Protein AF-A0AA37PE53-F1 (afdb_monomer_lite)

pLDDT: mean 76.7, std 22.76, range [30.36, 95.12]

Radius of gyrat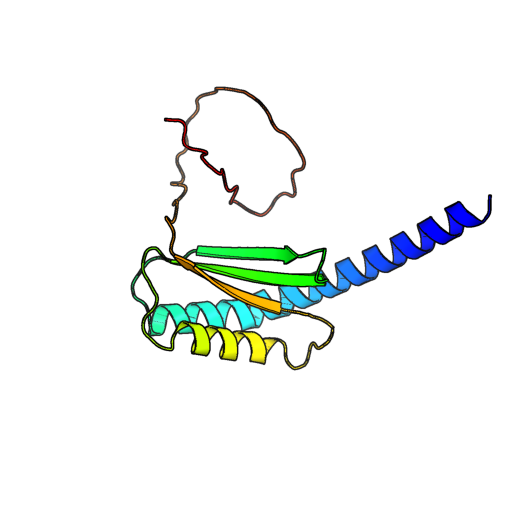ion: 19.13 Å; chains: 1; bounding box: 54×42×45 Å

Secondary structure (DSSP, 8-state):
-HHHHHHHHHHHHHHHHHHHHHHHHHHHIIIIIHHHHHHHHHHH--S--EEEEEEETTTTEEEEEEEESSPPPTTHHHHHHHHHHHTTTT-TT--EEEEEEE------------------------SS------------

Organism: NCBI:txid700344

Foldseek 3Di:
DVVVVVVVVVVVVVVVVVVVLVVVCVVLCVPFLVVQLVVLCVVFPDFDKDWDWDQDPVVRAIEIEIETQDDGDPCSQVSSQVRNVVSCPVPVVHHYGYHYYHDDDDDPDPDDDDDDDDDDDDDDDDPDDPDDDDDDDDDD

Sequence (140 aa):
MAKHASDLEQLRERLKERAATSKKFNELWESEGLPHLRKTLNDNYNGDYSITIQFNYTASKRIVEVMTPDVLPSGVDQKVKHNVMLCFENAQQLSVEVQFRVGTIKHTAATTDSNQEEDNWVYPKNPSSKYAVTLLESKE

Structure (mmCIF, N/CA/C/O backbone):
data_AF-A0AA37PE53-F1
#
_entry.id   AF-A0AA37PE53-F1
#
loop_
_atom_site.group_PDB
_atom_site.id
_atom_site.type_symbol
_atom_site.label_atom_id
_atom_site.label_alt_id
_atom_site.label_comp_id
_atom_site.label_asym_id
_atom_site.label_entity_id
_atom_site.label_seq_id
_atom_site.pdbx_PDB_ins_code
_atom_site.Cartn_x
_atom_site.Cartn_y
_atom_site.Cartn_z
_atom_site.occupancy
_atom_site.B_iso_or_equiv
_atom_site.auth_seq_id
_atom_site.auth_comp_id
_atom_site.auth_asym_id
_atom_site.auth_atom_id
_atom_site.pdbx_PDB_model_num
ATOM 1 N N . MET A 1 1 ? -26.630 25.823 26.377 1.00 52.81 1 MET A N 1
ATOM 2 C CA . MET A 1 1 ? -25.361 25.150 26.748 1.00 52.81 1 MET A CA 1
ATOM 3 C C . MET A 1 1 ? -25.291 23.667 26.347 1.00 52.81 1 MET A C 1
ATOM 5 O O . MET A 1 1 ? -24.191 23.145 26.289 1.00 52.81 1 MET A O 1
ATOM 9 N N . ALA A 1 2 ? -26.396 22.995 25.984 1.00 59.75 2 ALA A N 1
ATOM 10 C CA . ALA A 1 2 ? -26.386 21.570 25.606 1.00 59.75 2 ALA A CA 1
ATOM 11 C C . ALA A 1 2 ? -25.711 21.238 24.252 1.00 59.75 2 ALA A C 1
ATOM 13 O O . ALA A 1 2 ? -25.195 20.140 24.077 1.00 59.75 2 ALA A O 1
ATOM 14 N N . LYS A 1 3 ? -25.672 22.188 23.305 1.00 64.06 3 LYS A N 1
ATOM 15 C CA . LYS A 1 3 ? -25.144 21.962 21.946 1.00 64.06 3 LYS A CA 1
ATOM 16 C C . LYS A 1 3 ? -23.636 21.655 21.936 1.00 64.06 3 LYS A C 1
ATOM 18 O O . LYS A 1 3 ? -23.224 20.653 21.376 1.00 64.06 3 LYS A O 1
ATOM 23 N N . HIS A 1 4 ? -22.846 22.424 22.691 1.00 65.25 4 HIS A N 1
ATOM 24 C CA . HIS A 1 4 ? -21.397 22.215 22.814 1.00 65.25 4 HIS A CA 1
ATOM 25 C C . HIS A 1 4 ? -21.004 20.874 23.452 1.00 65.25 4 HIS A C 1
ATOM 27 O O . HIS A 1 4 ? -19.971 20.313 23.098 1.00 65.25 4 HIS A O 1
ATOM 33 N N . ALA A 1 5 ? -21.802 20.360 24.393 1.00 69.00 5 ALA A N 1
ATOM 34 C CA . ALA A 1 5 ? -21.538 19.065 25.019 1.00 69.00 5 ALA A CA 1
ATOM 35 C C . ALA A 1 5 ? -21.790 17.907 24.036 1.00 69.00 5 ALA A C 1
ATOM 37 O O . ALA A 1 5 ? -20.959 17.009 23.930 1.00 69.00 5 ALA A O 1
ATOM 38 N N . SER A 1 6 ? -22.878 17.983 23.259 1.00 75.62 6 SER A N 1
ATOM 39 C CA . SER A 1 6 ? -23.200 17.000 22.215 1.00 75.62 6 SER A CA 1
ATOM 40 C C . SER A 1 6 ? -22.170 17.002 21.076 1.00 75.62 6 SER A C 1
ATOM 42 O O . SER A 1 6 ? -21.739 15.938 20.634 1.00 75.62 6 SER A O 1
ATOM 44 N N . ASP A 1 7 ? -21.691 18.182 20.670 1.00 82.94 7 ASP A N 1
ATOM 45 C CA . ASP A 1 7 ? -20.651 18.313 19.639 1.00 82.94 7 ASP A CA 1
ATOM 46 C C . ASP A 1 7 ? -19.310 17.690 20.087 1.00 82.94 7 ASP A C 1
ATOM 48 O O . ASP A 1 7 ? -18.602 17.064 19.293 1.00 82.94 7 ASP A O 1
ATOM 52 N N . LEU A 1 8 ? -18.964 17.810 21.376 1.00 85.44 8 LEU A N 1
ATOM 53 C CA . LEU A 1 8 ? -17.759 17.202 21.953 1.00 85.44 8 LEU A CA 1
ATOM 54 C C . LEU A 1 8 ? -17.841 15.674 22.031 1.00 85.44 8 LEU A C 1
ATOM 56 O O . LEU A 1 8 ? -16.837 14.995 21.804 1.00 85.44 8 LEU A O 1
ATOM 60 N N . GLU A 1 9 ? -19.007 15.120 22.359 1.00 87.00 9 GLU A N 1
ATOM 61 C CA . GLU A 1 9 ? -19.211 13.669 22.388 1.00 87.00 9 GLU A CA 1
ATOM 62 C C . GLU A 1 9 ? -19.112 13.062 20.988 1.00 87.00 9 GLU A C 1
ATOM 64 O O . GLU A 1 9 ? -18.341 12.121 20.790 1.00 87.00 9 GLU A O 1
ATOM 69 N N . GLN A 1 10 ? -19.764 13.673 19.996 1.00 85.50 10 GLN A N 1
ATOM 70 C CA . GLN A 1 10 ? -19.655 13.243 18.599 1.00 85.50 10 GLN A CA 1
ATOM 71 C C . GLN A 1 10 ? -18.214 13.320 18.081 1.00 85.50 10 GLN A C 1
ATOM 73 O O . GLN A 1 10 ? -17.749 12.424 17.371 1.00 85.50 10 GLN A O 1
ATOM 78 N N . LEU A 1 11 ? -17.471 14.368 18.450 1.00 85.25 11 LEU A N 1
ATOM 79 C CA . LEU A 1 11 ? -16.058 14.478 18.096 1.00 85.25 11 LEU A CA 1
ATOM 80 C C . LEU A 1 11 ? -15.232 13.341 18.715 1.00 85.25 11 LEU A C 1
ATOM 82 O O . LEU A 1 11 ? -14.398 12.745 18.032 1.00 85.25 11 LEU A O 1
ATOM 86 N N . ARG A 1 12 ? -15.466 13.010 19.990 1.00 88.31 12 ARG A N 1
ATOM 87 C CA . ARG A 1 12 ? -14.762 11.912 20.674 1.00 88.31 12 ARG A CA 1
ATOM 88 C C . ARG A 1 12 ? -15.034 10.562 20.022 1.00 88.31 12 ARG A C 1
ATOM 90 O O . ARG A 1 12 ? -14.095 9.783 19.862 1.00 88.31 12 ARG A O 1
ATOM 97 N N . GLU A 1 13 ? -16.277 10.282 19.647 1.00 88.06 13 GLU A N 1
ATOM 98 C CA . GLU A 1 13 ? -16.629 9.035 18.959 1.00 88.06 13 GLU A CA 1
ATOM 99 C C . GLU A 1 13 ? -15.932 8.922 17.602 1.00 88.06 13 GLU A C 1
ATOM 101 O O . GLU A 1 13 ? -15.253 7.924 17.352 1.00 88.06 13 GLU A O 1
ATOM 106 N N . ARG A 1 14 ? -15.965 9.986 16.789 1.00 83.38 14 ARG A N 1
ATOM 107 C CA . ARG A 1 14 ? -15.250 10.030 15.500 1.00 83.38 14 ARG A CA 1
ATOM 108 C C . ARG A 1 14 ? -13.746 9.808 15.660 1.00 83.38 14 ARG A C 1
ATOM 110 O O . ARG A 1 14 ? -13.128 9.118 14.852 1.00 83.38 14 ARG A O 1
ATOM 117 N N . LEU A 1 15 ? -13.136 10.369 16.707 1.00 85.50 15 LEU A N 1
ATOM 118 C CA . LEU A 1 15 ? -11.713 10.161 16.991 1.00 85.50 15 LEU A CA 1
ATOM 119 C C . LEU A 1 15 ? -11.405 8.711 17.391 1.00 85.50 15 LEU A C 1
ATOM 121 O O . LEU A 1 15 ? -10.386 8.171 16.955 1.00 85.50 15 LEU A O 1
ATOM 125 N N . LYS A 1 16 ? -12.277 8.063 18.174 1.00 86.69 16 LYS A N 1
ATOM 126 C CA . LYS A 1 16 ? -12.127 6.644 18.543 1.00 86.69 16 LYS A CA 1
ATOM 127 C C . LYS A 1 16 ? -12.238 5.730 17.327 1.00 86.69 16 LYS A C 1
ATOM 129 O O . LYS A 1 16 ? -11.371 4.881 17.125 1.00 86.69 16 LYS A O 1
ATOM 134 N N . GLU A 1 17 ? -13.259 5.932 16.500 1.00 84.06 17 GLU A N 1
ATOM 135 C CA . GLU A 1 17 ? -13.457 5.171 15.263 1.00 84.06 17 GLU A CA 1
ATOM 136 C C . GLU A 1 17 ? -12.259 5.333 14.317 1.00 84.06 17 GLU A C 1
ATOM 138 O O . GLU A 1 17 ? -11.730 4.361 13.767 1.00 84.06 17 GLU A O 1
ATOM 143 N N . ARG A 1 18 ? -11.737 6.556 14.204 1.00 81.56 18 ARG A N 1
ATOM 144 C CA . ARG A 1 18 ? -10.543 6.846 13.410 1.00 81.56 18 ARG A CA 1
ATOM 145 C C . ARG A 1 18 ? -9.282 6.156 13.936 1.00 81.56 18 ARG A C 1
ATOM 147 O O . ARG A 1 18 ? -8.457 5.688 13.145 1.00 81.56 18 ARG A O 1
ATOM 154 N N . ALA A 1 19 ? -9.100 6.107 15.252 1.00 84.56 19 ALA A N 1
ATOM 155 C CA . ALA A 1 19 ? -7.977 5.398 15.857 1.00 84.56 19 ALA A CA 1
ATOM 156 C C . ALA A 1 19 ? -8.075 3.887 15.592 1.00 84.56 19 ALA A C 1
ATOM 158 O O . ALA A 1 19 ? -7.084 3.268 15.203 1.00 84.56 19 ALA A O 1
ATOM 159 N N . ALA A 1 20 ? -9.275 3.311 15.719 1.00 85.50 20 ALA A N 1
ATOM 160 C CA . ALA A 1 20 ? -9.523 1.896 15.453 1.00 85.50 20 ALA A CA 1
AT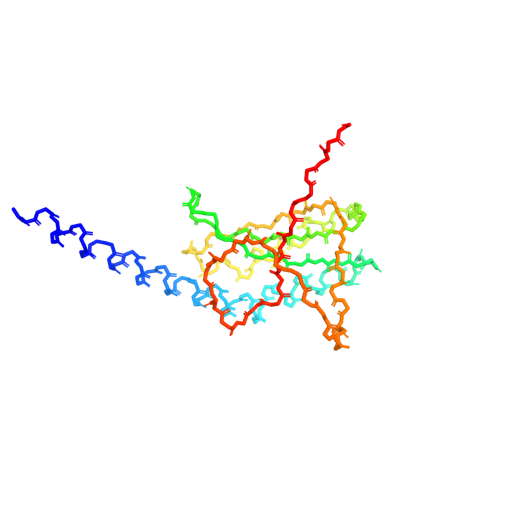OM 161 C C . ALA A 1 20 ? -9.274 1.527 13.979 1.00 85.50 20 ALA A C 1
ATOM 163 O O . ALA A 1 20 ? -8.556 0.567 13.695 1.00 85.50 20 ALA A O 1
ATOM 164 N N . THR A 1 21 ? -9.793 2.320 13.038 1.00 87.94 21 THR A N 1
ATOM 165 C CA . THR A 1 21 ? -9.567 2.113 11.596 1.00 87.94 21 THR A CA 1
ATOM 166 C C . THR A 1 21 ? -8.101 2.301 11.212 1.00 87.94 21 THR A C 1
ATOM 168 O O . THR A 1 21 ? -7.570 1.517 10.431 1.00 87.94 21 THR A O 1
ATOM 171 N N . SER A 1 22 ? -7.401 3.269 11.811 1.00 88.44 22 SER A N 1
ATOM 172 C CA . SER A 1 22 ? -5.960 3.457 11.584 1.00 88.44 22 SER A CA 1
ATOM 173 C C . SER A 1 22 ? -5.131 2.282 12.099 1.00 88.44 22 SER A C 1
ATOM 175 O O . SER A 1 22 ? -4.193 1.867 11.424 1.00 88.44 22 SER A O 1
ATOM 177 N N . LYS A 1 23 ? -5.487 1.723 13.261 1.00 90.56 23 LYS A N 1
ATOM 178 C CA . LYS A 1 23 ? -4.832 0.528 13.803 1.00 90.56 23 LYS A CA 1
ATOM 179 C C . LYS A 1 23 ? -5.031 -0.673 12.876 1.00 90.56 23 LYS A C 1
ATOM 181 O O . LYS A 1 23 ? -4.047 -1.272 12.458 1.00 90.56 23 LYS A O 1
ATOM 186 N N . LYS A 1 24 ? -6.280 -0.957 12.490 1.00 91.50 24 LYS A N 1
ATOM 187 C CA . LYS A 1 24 ? -6.609 -2.073 11.590 1.00 91.50 24 LYS A CA 1
ATOM 188 C C . LYS A 1 24 ? -5.952 -1.923 10.215 1.00 91.50 24 LYS A C 1
ATOM 190 O O . LYS A 1 24 ? -5.481 -2.904 9.653 1.00 91.50 24 LYS A O 1
ATOM 195 N N . PHE A 1 25 ? -5.891 -0.697 9.686 1.00 93.19 25 PHE A N 1
ATOM 196 C CA . PHE A 1 25 ? -5.153 -0.411 8.457 1.00 93.19 25 PHE A CA 1
ATOM 197 C C . PHE A 1 25 ? -3.671 -0.750 8.606 1.00 93.19 25 PHE A C 1
ATOM 199 O O . PHE A 1 25 ? -3.151 -1.475 7.771 1.00 93.19 25 PHE A O 1
ATOM 206 N N . ASN A 1 26 ? -3.005 -0.260 9.657 1.00 93.31 26 ASN A N 1
ATOM 207 C CA . ASN A 1 26 ? -1.580 -0.520 9.858 1.00 93.31 26 ASN A CA 1
ATOM 208 C C . ASN A 1 26 ? -1.295 -2.021 10.017 1.00 93.31 26 ASN A C 1
ATOM 210 O O . ASN A 1 26 ? -0.320 -2.507 9.463 1.00 93.31 26 ASN A O 1
ATOM 214 N N . GLU A 1 27 ? -2.149 -2.761 10.728 1.00 93.56 27 GLU A N 1
ATOM 215 C CA . GLU A 1 27 ? -2.001 -4.214 10.889 1.00 93.56 27 GLU A CA 1
ATOM 216 C C . GLU A 1 27 ? -2.033 -4.943 9.538 1.00 93.56 27 GLU A C 1
ATOM 218 O O . GLU A 1 27 ? -1.094 -5.674 9.227 1.00 93.56 27 GLU A O 1
ATOM 223 N N . LEU A 1 28 ? -3.055 -4.703 8.708 1.00 93.75 28 LEU A N 1
ATOM 224 C CA . LEU A 1 28 ? -3.166 -5.308 7.370 1.00 93.75 28 LEU A CA 1
ATOM 225 C C . LEU A 1 28 ? -2.072 -4.816 6.416 1.00 93.75 28 LEU A C 1
ATOM 227 O O . LEU A 1 28 ? -1.531 -5.577 5.617 1.00 93.75 28 LEU A O 1
ATOM 231 N N . TRP A 1 29 ? -1.731 -3.532 6.499 1.00 95.06 29 TRP A N 1
ATOM 232 C CA . TRP A 1 29 ? -0.708 -2.933 5.658 1.00 95.06 29 TRP A CA 1
ATOM 233 C C . TRP A 1 29 ? 0.672 -3.531 5.932 1.00 95.06 29 TRP A C 1
ATOM 235 O O . TRP A 1 29 ? 1.343 -3.944 4.994 1.00 95.06 29 TRP A O 1
ATOM 245 N N . GLU A 1 30 ? 1.096 -3.610 7.191 1.00 94.75 30 GLU A N 1
ATOM 246 C CA . GLU A 1 30 ? 2.423 -4.131 7.537 1.00 94.75 30 GLU A CA 1
ATOM 247 C C . GLU A 1 30 ? 2.527 -5.647 7.316 1.00 94.75 30 GLU A C 1
ATOM 249 O O . GLU A 1 30 ? 3.581 -6.136 6.909 1.00 94.75 30 GLU A O 1
ATOM 254 N N . SER A 1 31 ? 1.445 -6.394 7.561 1.00 93.81 31 SER A N 1
ATOM 255 C CA . SER A 1 31 ? 1.451 -7.860 7.443 1.00 93.81 31 SER A CA 1
ATOM 256 C C . SER A 1 31 ? 1.276 -8.371 6.012 1.00 93.81 31 SER A C 1
ATOM 258 O O . SER A 1 31 ? 1.911 -9.361 5.649 1.00 93.81 31 SER A O 1
ATOM 260 N N . GLU A 1 32 ? 0.461 -7.706 5.191 1.00 93.69 32 GLU A N 1
ATOM 261 C CA . GLU A 1 32 ? 0.076 -8.200 3.863 1.00 93.69 32 GLU A CA 1
ATOM 262 C C . GLU A 1 32 ? 0.335 -7.155 2.770 1.00 93.69 32 GLU A C 1
ATOM 264 O O . GLU A 1 32 ? 1.097 -7.407 1.830 1.00 93.69 32 GLU A O 1
ATOM 269 N N . GLY A 1 33 ? -0.236 -5.954 2.909 1.00 93.19 33 GLY A N 1
ATOM 270 C CA . GLY A 1 33 ? -0.248 -4.940 1.847 1.00 93.19 33 GLY A CA 1
ATOM 271 C C . GLY A 1 33 ? 1.145 -4.495 1.384 1.00 93.19 33 GLY A C 1
ATOM 272 O O . GLY A 1 33 ? 1.449 -4.525 0.188 1.00 93.19 33 GLY A O 1
ATOM 273 N N . LEU A 1 34 ? 2.013 -4.115 2.322 1.00 94.75 34 LEU A N 1
ATOM 274 C CA . LEU A 1 34 ? 3.379 -3.667 2.056 1.00 94.75 34 LEU A CA 1
ATOM 275 C C . LEU A 1 34 ? 4.257 -4.799 1.498 1.00 94.75 34 LEU A C 1
ATOM 277 O O . LEU A 1 34 ? 4.926 -4.558 0.488 1.00 94.75 34 LEU A O 1
ATOM 281 N N . PRO A 1 35 ? 4.266 -6.020 2.074 1.00 95.00 35 PRO A N 1
ATOM 282 C CA . PRO A 1 35 ? 4.948 -7.162 1.470 1.00 95.00 35 PRO A CA 1
ATOM 283 C C . PRO A 1 35 ? 4.507 -7.453 0.032 1.00 95.00 35 PRO A C 1
ATOM 285 O O . PRO A 1 35 ? 5.363 -7.595 -0.846 1.00 95.00 35 PRO A O 1
ATOM 288 N N . HIS A 1 36 ? 3.199 -7.494 -0.242 1.00 93.25 36 HIS A N 1
ATOM 289 C CA . HIS A 1 36 ? 2.681 -7.755 -1.588 1.00 93.25 36 HIS A CA 1
ATOM 290 C C . HIS A 1 36 ? 3.060 -6.656 -2.582 1.00 93.25 36 HIS A C 1
ATOM 292 O O . HIS A 1 36 ? 3.462 -6.960 -3.712 1.00 93.25 36 HIS A O 1
ATOM 298 N N . LEU A 1 37 ? 2.984 -5.391 -2.162 1.00 94.50 37 LEU A N 1
ATOM 299 C CA . LEU A 1 37 ? 3.404 -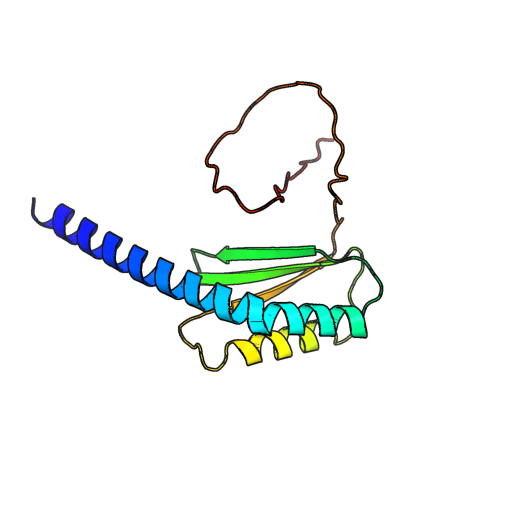4.255 -2.976 1.00 94.50 37 LEU A CA 1
ATOM 300 C C . LEU A 1 37 ? 4.898 -4.340 -3.301 1.00 94.50 37 LEU A C 1
ATOM 302 O O . LEU A 1 37 ? 5.260 -4.312 -4.477 1.00 94.50 37 LEU A O 1
ATOM 306 N N . ARG A 1 38 ? 5.758 -4.488 -2.284 1.00 94.88 38 ARG A N 1
ATOM 307 C CA . ARG A 1 38 ? 7.218 -4.558 -2.465 1.00 94.88 38 ARG A CA 1
ATOM 308 C C . ARG A 1 38 ? 7.620 -5.728 -3.343 1.00 94.88 38 ARG A C 1
ATOM 310 O O . ARG A 1 38 ? 8.430 -5.550 -4.241 1.00 94.88 38 ARG A O 1
ATOM 317 N N . LYS A 1 39 ? 7.026 -6.903 -3.122 1.00 94.06 39 LYS A N 1
ATOM 318 C CA . LYS A 1 39 ? 7.270 -8.078 -3.961 1.00 94.06 39 LYS A CA 1
ATOM 319 C C . LYS A 1 39 ? 6.897 -7.797 -5.415 1.00 94.06 39 LYS A C 1
ATOM 321 O O . LYS A 1 39 ? 7.704 -8.016 -6.305 1.00 94.06 39 LYS A O 1
ATOM 326 N N . THR A 1 40 ? 5.704 -7.252 -5.654 1.00 93.56 40 THR A N 1
ATOM 327 C CA . THR A 1 40 ? 5.244 -6.961 -7.018 1.00 93.56 40 THR A CA 1
ATOM 328 C C . THR A 1 40 ? 6.141 -5.933 -7.711 1.00 93.56 40 THR A C 1
ATOM 330 O O . THR A 1 40 ? 6.450 -6.111 -8.886 1.00 93.56 40 THR A O 1
ATOM 333 N N . LEU A 1 41 ? 6.589 -4.888 -7.008 1.00 93.31 41 LEU A N 1
ATOM 334 C CA . LEU A 1 41 ? 7.538 -3.926 -7.570 1.00 93.31 41 LEU A CA 1
ATOM 335 C C . LEU A 1 41 ? 8.894 -4.578 -7.845 1.00 93.31 41 LEU A C 1
ATOM 337 O O . LEU A 1 41 ? 9.341 -4.540 -8.980 1.00 93.31 41 LEU A O 1
ATOM 341 N N . ASN A 1 42 ? 9.496 -5.250 -6.865 1.00 93.56 42 ASN A N 1
ATOM 342 C CA . ASN A 1 42 ? 10.819 -5.862 -7.017 1.00 93.56 42 ASN A CA 1
ATOM 343 C C . ASN A 1 42 ? 10.857 -6.950 -8.107 1.00 93.56 42 ASN A C 1
ATOM 345 O O . ASN A 1 42 ? 11.873 -7.111 -8.771 1.00 93.56 42 ASN A O 1
ATOM 349 N N . ASP A 1 43 ? 9.757 -7.682 -8.316 1.00 94.62 43 ASP A N 1
ATOM 350 C CA . ASP A 1 43 ? 9.663 -8.722 -9.349 1.00 94.62 43 ASP A CA 1
ATOM 351 C C . ASP A 1 43 ? 9.515 -8.139 -10.771 1.00 94.62 43 ASP A C 1
ATOM 353 O O . ASP A 1 43 ? 9.691 -8.864 -11.749 1.00 94.62 43 ASP A O 1
ATOM 357 N N . ASN A 1 44 ? 9.101 -6.872 -10.915 1.00 92.00 44 ASN A N 1
ATOM 358 C CA . ASN A 1 44 ? 8.709 -6.294 -12.211 1.00 92.00 44 ASN A CA 1
ATOM 359 C C . ASN A 1 44 ? 9.377 -4.939 -12.521 1.00 92.00 44 ASN A C 1
ATOM 361 O O . ASN A 1 44 ? 9.167 -4.393 -13.603 1.00 92.00 44 ASN A O 1
ATOM 365 N N . TYR A 1 45 ? 10.156 -4.382 -11.597 1.00 91.31 45 TYR A N 1
ATOM 366 C CA . TYR A 1 45 ? 10.801 -3.081 -11.714 1.00 91.31 45 TYR A CA 1
ATOM 367 C C . TYR A 1 45 ? 12.130 -3.076 -10.947 1.00 91.31 45 TYR A C 1
ATOM 369 O O . TYR A 1 45 ? 12.174 -3.362 -9.754 1.00 91.31 45 TYR A O 1
ATOM 377 N N . ASN A 1 46 ? 13.212 -2.724 -11.647 1.00 88.19 46 ASN A N 1
ATOM 378 C CA . ASN A 1 46 ? 14.585 -2.774 -11.126 1.00 88.19 46 ASN A CA 1
ATOM 379 C C . ASN A 1 46 ? 15.108 -1.417 -10.626 1.00 88.19 46 ASN A C 1
ATOM 381 O O . ASN A 1 46 ? 16.290 -1.306 -10.312 1.00 88.19 46 ASN A O 1
ATOM 385 N N . GLY A 1 47 ? 14.271 -0.378 -10.616 1.00 87.62 47 GLY A N 1
ATOM 386 C CA . GLY A 1 47 ? 14.665 0.952 -10.157 1.00 87.62 47 GLY A CA 1
ATOM 387 C C . GLY A 1 47 ? 14.284 1.214 -8.702 1.00 87.62 47 GLY A C 1
ATOM 388 O O . GLY A 1 47 ? 13.534 0.461 -8.077 1.00 87.62 47 GLY A O 1
ATOM 389 N N . ASP A 1 48 ? 14.761 2.340 -8.183 1.00 91.31 48 ASP A N 1
ATOM 390 C CA . ASP A 1 48 ? 14.380 2.805 -6.854 1.00 91.31 48 ASP A CA 1
ATOM 391 C C . ASP A 1 48 ? 12.909 3.230 -6.815 1.00 91.31 48 ASP A C 1
ATOM 393 O O . ASP A 1 48 ? 12.343 3.720 -7.797 1.00 91.31 48 ASP A O 1
ATOM 397 N N . TYR A 1 49 ? 12.283 3.064 -5.653 1.00 92.94 49 TYR A N 1
ATOM 398 C CA . TYR A 1 49 ? 10.946 3.574 -5.376 1.00 92.94 49 TYR A CA 1
ATOM 399 C C . TYR A 1 49 ? 10.832 4.046 -3.929 1.00 92.94 49 TYR A C 1
ATOM 401 O O . TYR A 1 49 ? 11.521 3.559 -3.031 1.00 92.94 49 TYR A O 1
ATOM 409 N N . SER A 1 50 ? 9.919 4.982 -3.688 1.00 93.56 50 SER A N 1
ATOM 410 C CA . SER A 1 50 ? 9.501 5.361 -2.339 1.00 93.56 50 SER A CA 1
ATOM 411 C C . SER A 1 50 ? 8.005 5.136 -2.168 1.00 93.56 50 SER A C 1
ATOM 413 O O . SER A 1 50 ? 7.241 5.189 -3.131 1.00 93.56 50 SER A O 1
ATOM 415 N N . ILE A 1 51 ? 7.596 4.837 -0.938 1.00 93.69 51 ILE A N 1
ATOM 416 C CA . ILE A 1 51 ? 6.198 4.608 -0.584 1.00 93.69 51 ILE A CA 1
ATOM 417 C C . ILE A 1 51 ? 5.856 5.582 0.530 1.00 93.69 51 ILE A C 1
ATOM 419 O O . ILE A 1 51 ? 6.508 5.581 1.576 1.00 93.69 51 ILE A O 1
ATOM 423 N N . THR A 1 52 ? 4.821 6.386 0.326 1.00 92.94 52 THR A N 1
ATOM 424 C CA . THR A 1 52 ? 4.261 7.239 1.372 1.00 92.94 52 THR A CA 1
ATOM 425 C C . THR A 1 52 ? 2.789 6.922 1.565 1.00 92.94 52 THR A C 1
ATOM 427 O O . THR A 1 52 ? 2.098 6.488 0.647 1.00 92.94 52 THR A O 1
ATOM 430 N N . ILE A 1 53 ? 2.304 7.089 2.793 1.00 93.06 53 ILE A N 1
ATOM 431 C CA . ILE A 1 53 ? 0.912 6.808 3.135 1.00 93.06 53 ILE A CA 1
ATOM 432 C C . ILE A 1 53 ? 0.336 8.044 3.782 1.00 93.06 53 ILE A C 1
ATOM 434 O O . ILE A 1 53 ? 0.843 8.530 4.794 1.00 93.06 53 ILE A O 1
ATOM 438 N N . GLN A 1 54 ? -0.753 8.531 3.209 1.00 91.12 54 GLN A N 1
ATOM 439 C CA . GLN A 1 54 ? -1.434 9.726 3.671 1.00 91.12 54 GLN A CA 1
ATOM 440 C C . GLN A 1 54 ? -2.910 9.422 3.887 1.00 91.12 54 GLN A C 1
ATOM 442 O O . GLN A 1 54 ? -3.489 8.547 3.245 1.00 91.12 54 GLN A O 1
ATOM 447 N N . PHE A 1 55 ? -3.538 10.139 4.812 1.00 88.19 55 PHE A N 1
ATOM 448 C CA . PHE A 1 55 ? -4.986 10.090 4.966 1.00 88.19 55 PHE A CA 1
ATOM 449 C C . PHE A 1 55 ? -5.596 11.311 4.285 1.00 88.19 55 PHE A C 1
ATOM 451 O O . PHE A 1 55 ? -5.343 12.443 4.695 1.00 88.19 55 PHE A O 1
ATOM 458 N N . ASN A 1 56 ? -6.405 11.082 3.257 1.00 88.19 56 ASN A N 1
ATOM 459 C CA . ASN A 1 56 ? -7.214 12.115 2.637 1.00 88.19 56 ASN A CA 1
ATOM 460 C C . ASN A 1 56 ? -8.481 12.308 3.475 1.00 88.19 56 ASN A C 1
ATOM 462 O O . ASN A 1 56 ? -9.385 11.473 3.463 1.00 88.19 56 ASN A O 1
ATOM 466 N N . TYR A 1 57 ? -8.524 13.423 4.201 1.00 81.88 57 TYR A N 1
ATOM 467 C CA . TYR A 1 57 ? -9.618 13.773 5.106 1.00 81.88 57 TYR A CA 1
ATOM 468 C C . TYR A 1 57 ? -10.914 14.133 4.384 1.00 81.88 57 TYR A C 1
ATOM 470 O O . TYR A 1 57 ? -11.988 13.907 4.928 1.00 81.88 57 TYR A O 1
ATOM 478 N N . THR A 1 58 ? -10.824 14.672 3.169 1.00 85.81 58 THR A N 1
ATOM 479 C CA . THR A 1 58 ? -11.995 15.064 2.377 1.00 85.81 58 THR A CA 1
ATOM 480 C C . THR A 1 58 ? -12.733 13.841 1.844 1.00 85.81 58 THR A C 1
ATOM 482 O O . THR A 1 58 ? -13.958 13.814 1.835 1.00 85.81 58 THR A O 1
ATOM 485 N N . ALA A 1 59 ? -11.989 12.819 1.419 1.00 84.69 59 ALA A N 1
ATOM 486 C CA . ALA A 1 59 ? -12.539 11.588 0.856 1.00 84.69 59 ALA A CA 1
ATOM 487 C C . ALA A 1 59 ? -12.568 10.413 1.854 1.00 84.69 59 ALA A C 1
ATOM 489 O O . ALA A 1 59 ? -12.896 9.299 1.457 1.00 84.69 59 ALA A O 1
ATOM 490 N N . SER A 1 60 ? -12.189 10.638 3.119 1.00 85.12 60 SER A N 1
ATOM 491 C CA . SER A 1 60 ? -12.055 9.612 4.167 1.00 85.12 60 SER A CA 1
ATOM 492 C C . SER A 1 60 ? -11.364 8.327 3.687 1.00 85.12 60 SER A C 1
ATOM 494 O O . SER A 1 60 ? -11.825 7.218 3.951 1.00 85.12 60 SER A O 1
ATOM 496 N N . LYS A 1 61 ? -10.244 8.474 2.969 1.00 90.06 61 LYS A N 1
ATOM 497 C CA . LYS A 1 61 ? -9.492 7.353 2.382 1.00 90.06 61 LYS A CA 1
ATOM 498 C C . LYS A 1 61 ? -7.999 7.457 2.653 1.00 90.06 61 LYS A C 1
ATOM 500 O O . LYS A 1 61 ? -7.449 8.554 2.759 1.00 90.06 61 LYS A O 1
ATOM 505 N N . ARG A 1 62 ? -7.321 6.317 2.736 1.00 92.38 62 ARG A N 1
ATOM 506 C CA . ARG A 1 62 ? -5.859 6.230 2.750 1.00 92.38 62 ARG A CA 1
ATOM 507 C C . ARG A 1 62 ? -5.346 6.224 1.317 1.00 92.38 62 ARG A C 1
ATOM 509 O O . ARG A 1 62 ? -5.797 5.424 0.509 1.00 92.38 62 ARG A O 1
ATOM 516 N N . ILE A 1 63 ? -4.404 7.106 1.022 1.00 93.62 63 ILE A N 1
ATOM 517 C CA . ILE A 1 63 ? -3.686 7.137 -0.247 1.00 93.62 63 ILE A CA 1
ATOM 518 C C . ILE A 1 63 ? -2.298 6.568 0.017 1.00 93.62 63 ILE A C 1
ATOM 520 O O . ILE A 1 63 ? -1.540 7.125 0.813 1.00 93.62 63 ILE A O 1
ATOM 524 N N . VAL A 1 64 ? -2.001 5.445 -0.622 1.00 95.12 64 VAL A N 1
ATOM 525 C CA . VAL A 1 64 ? -0.666 4.867 -0.722 1.00 95.12 64 VAL A CA 1
ATOM 526 C C . VAL A 1 64 ? -0.063 5.402 -2.009 1.00 95.12 64 VAL A C 1
ATOM 528 O O . VAL A 1 64 ? -0.483 5.035 -3.103 1.00 95.12 64 VAL A O 1
ATOM 531 N N . GLU A 1 65 ? 0.899 6.296 -1.888 1.00 95.00 65 GLU A N 1
ATOM 532 C CA . GLU A 1 65 ? 1.599 6.860 -3.029 1.00 95.00 65 GLU A CA 1
ATOM 533 C C . GLU A 1 65 ? 2.924 6.131 -3.228 1.00 95.00 65 GLU A C 1
ATOM 535 O O . GLU A 1 65 ? 3.761 6.086 -2.325 1.00 95.00 65 GLU A O 1
ATOM 540 N N . VAL A 1 66 ? 3.100 5.566 -4.418 1.00 94.25 66 VAL A N 1
ATOM 541 C CA . VAL A 1 66 ? 4.349 4.973 -4.884 1.00 94.25 66 VAL A CA 1
ATOM 542 C C . VAL A 1 66 ? 4.988 5.947 -5.861 1.00 94.25 66 VAL A C 1
ATOM 544 O O . VAL A 1 66 ? 4.395 6.285 -6.888 1.00 94.25 66 VAL A O 1
ATOM 547 N N . MET A 1 67 ? 6.198 6.393 -5.548 1.00 94.38 67 MET A N 1
ATOM 548 C CA . MET A 1 67 ? 6.963 7.284 -6.411 1.00 94.38 67 MET A CA 1
ATOM 549 C C . MET A 1 67 ? 8.172 6.557 -6.987 1.00 94.38 67 MET A C 1
ATOM 551 O O . MET A 1 67 ? 8.941 5.960 -6.232 1.00 94.38 67 MET A O 1
ATOM 555 N N . THR A 1 68 ? 8.337 6.641 -8.304 1.00 92.56 68 THR A N 1
ATOM 556 C CA . THR A 1 68 ? 9.459 6.077 -9.068 1.00 92.56 68 THR A CA 1
ATOM 557 C C . THR A 1 68 ? 10.147 7.173 -9.892 1.00 92.56 68 THR A C 1
ATOM 559 O O . THR A 1 68 ? 9.483 8.131 -10.286 1.00 92.56 68 THR A O 1
ATOM 562 N N . PRO A 1 69 ? 11.459 7.075 -10.175 1.00 91.31 69 PRO A N 1
ATOM 563 C CA . PRO A 1 69 ? 12.155 8.005 -11.064 1.00 91.31 69 PRO A CA 1
ATOM 564 C C . PRO A 1 69 ? 11.675 7.892 -12.513 1.00 91.31 69 PRO A C 1
ATOM 566 O O . PRO A 1 69 ? 11.607 8.900 -13.209 1.00 91.31 69 PRO A O 1
ATOM 569 N N . ASP A 1 70 ? 11.286 6.688 -12.932 1.00 91.31 70 ASP A N 1
ATOM 570 C CA . ASP A 1 70 ? 10.842 6.384 -14.287 1.00 91.31 70 ASP A CA 1
ATOM 571 C C . ASP A 1 70 ? 9.399 5.877 -14.303 1.00 91.31 70 ASP A C 1
ATOM 573 O O . ASP A 1 70 ? 8.848 5.430 -13.291 1.00 91.31 70 ASP A O 1
ATOM 577 N N . VAL A 1 71 ? 8.777 5.927 -15.481 1.00 90.50 71 VAL A N 1
ATOM 578 C CA . VAL A 1 71 ? 7.463 5.317 -15.707 1.00 90.50 71 VAL A CA 1
ATOM 579 C C . VAL A 1 71 ? 7.579 3.806 -15.511 1.00 90.50 71 VAL A C 1
ATOM 581 O O . VAL A 1 71 ? 8.461 3.159 -16.076 1.00 90.50 71 VAL A O 1
ATOM 584 N N . LEU A 1 72 ? 6.666 3.236 -14.724 1.00 90.88 72 LEU A N 1
ATOM 585 C CA . LEU A 1 72 ? 6.623 1.794 -14.515 1.00 90.88 72 LEU A CA 1
ATOM 586 C C . LEU A 1 72 ? 6.379 1.039 -15.831 1.00 90.88 72 LEU A C 1
ATOM 588 O O . LEU A 1 72 ? 5.623 1.515 -16.685 1.00 90.88 72 LEU A O 1
ATOM 592 N N . PRO A 1 73 ? 6.938 -0.175 -15.976 1.00 92.25 73 PRO A N 1
ATOM 593 C CA . PRO A 1 73 ? 6.596 -1.048 -17.087 1.00 92.25 73 PRO A CA 1
ATOM 594 C C . PRO A 1 73 ? 5.084 -1.290 -17.173 1.00 92.25 73 PRO A C 1
ATOM 596 O O . PRO A 1 73 ? 4.372 -1.303 -16.164 1.00 92.25 73 PRO A O 1
ATOM 599 N N . SER A 1 74 ? 4.591 -1.484 -18.398 1.00 92.31 74 SER A N 1
ATOM 600 C CA . SER A 1 74 ? 3.158 -1.620 -18.673 1.00 92.31 74 SER A CA 1
ATOM 601 C C . SER A 1 74 ? 2.505 -2.696 -17.795 1.00 92.31 74 SER A C 1
ATOM 603 O O . SER A 1 74 ? 2.995 -3.821 -17.705 1.00 92.31 74 SER A O 1
ATOM 605 N N . GLY A 1 75 ? 1.400 -2.341 -17.132 1.00 91.44 75 GLY A N 1
ATOM 606 C CA . GLY A 1 75 ? 0.596 -3.253 -16.312 1.00 91.44 75 GLY A CA 1
ATOM 607 C C . GLY A 1 75 ? 1.120 -3.505 -14.894 1.00 91.44 75 GLY A C 1
ATOM 608 O O . GLY A 1 75 ? 0.403 -4.099 -14.086 1.00 91.44 75 GLY A O 1
ATOM 609 N N . VAL A 1 76 ? 2.323 -3.036 -14.542 1.00 92.25 76 VAL A N 1
ATOM 610 C CA . VAL A 1 76 ? 2.863 -3.198 -13.179 1.00 92.25 76 VAL A CA 1
ATOM 611 C C . VAL A 1 76 ? 2.034 -2.413 -12.164 1.00 92.25 76 VAL A C 1
ATOM 613 O O . VAL A 1 76 ? 1.699 -2.942 -11.105 1.00 92.25 76 VAL A O 1
ATOM 616 N N . ASP A 1 77 ? 1.632 -1.188 -12.500 1.00 91.69 77 ASP A N 1
ATOM 617 C CA . ASP A 1 77 ? 0.808 -0.341 -11.635 1.00 91.69 77 ASP A CA 1
ATOM 618 C C . ASP A 1 77 ? -0.556 -0.990 -11.332 1.00 91.69 77 ASP A C 1
ATOM 620 O O . ASP A 1 77 ? -1.014 -0.994 -10.187 1.00 91.69 77 ASP A O 1
ATOM 624 N N . GLN A 1 78 ? -1.181 -1.598 -12.344 1.00 94.88 78 GLN A N 1
ATOM 625 C CA . GLN A 1 78 ? -2.448 -2.317 -12.216 1.00 94.88 78 GLN A CA 1
ATOM 626 C C . GLN A 1 78 ? -2.296 -3.572 -11.358 1.00 94.88 78 GLN A C 1
ATOM 628 O O . GLN A 1 78 ? -3.131 -3.823 -10.489 1.00 94.88 78 GLN A O 1
ATOM 633 N N . LYS A 1 79 ? -1.212 -4.330 -11.551 1.00 94.69 79 LYS A N 1
ATOM 634 C CA . LYS A 1 79 ? -0.911 -5.529 -10.761 1.00 94.69 79 LYS A CA 1
ATOM 635 C C . LYS A 1 79 ? -0.698 -5.191 -9.286 1.00 94.69 79 LYS A C 1
ATOM 637 O O . LYS A 1 79 ? -1.245 -5.868 -8.419 1.00 94.69 79 LYS A O 1
ATOM 642 N N . VAL A 1 80 ? 0.040 -4.117 -8.997 1.00 93.81 80 VAL A N 1
ATOM 643 C CA . VAL A 1 80 ? 0.220 -3.624 -7.624 1.00 93.81 80 VAL A CA 1
ATOM 644 C C . VAL A 1 80 ? -1.117 -3.179 -7.032 1.00 93.81 80 VAL A C 1
ATOM 646 O O . VAL A 1 80 ? -1.451 -3.613 -5.932 1.00 93.81 80 VAL A O 1
ATOM 649 N N . LYS A 1 81 ? -1.899 -2.357 -7.750 1.00 94.44 81 LYS A N 1
ATOM 650 C CA . LYS A 1 81 ? -3.235 -1.921 -7.300 1.00 9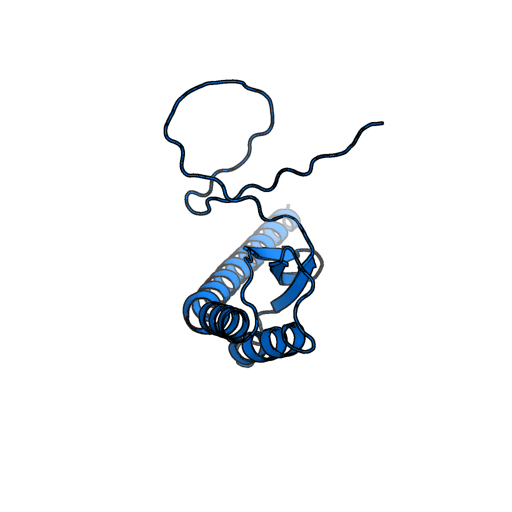4.44 81 LYS A CA 1
ATOM 651 C C . LYS A 1 81 ? -4.106 -3.118 -6.944 1.00 94.44 81 LYS A C 1
ATOM 653 O O . LYS A 1 81 ? -4.652 -3.154 -5.850 1.00 94.44 81 LYS A O 1
ATOM 658 N N . HIS A 1 82 ? -4.199 -4.100 -7.836 1.00 94.06 82 HIS A N 1
ATOM 659 C CA . HIS A 1 82 ? -4.999 -5.298 -7.616 1.00 94.06 82 HIS A CA 1
ATOM 660 C C . HIS A 1 82 ? -4.558 -6.049 -6.355 1.00 94.06 82 HIS A C 1
ATOM 662 O O . HIS A 1 82 ? -5.363 -6.226 -5.447 1.00 94.06 82 HIS A O 1
ATOM 668 N N . ASN A 1 83 ? -3.272 -6.397 -6.248 1.00 92.12 83 ASN A N 1
ATOM 669 C CA . ASN A 1 83 ? -2.749 -7.166 -5.115 1.00 92.12 83 ASN A CA 1
ATOM 670 C C . ASN A 1 83 ? 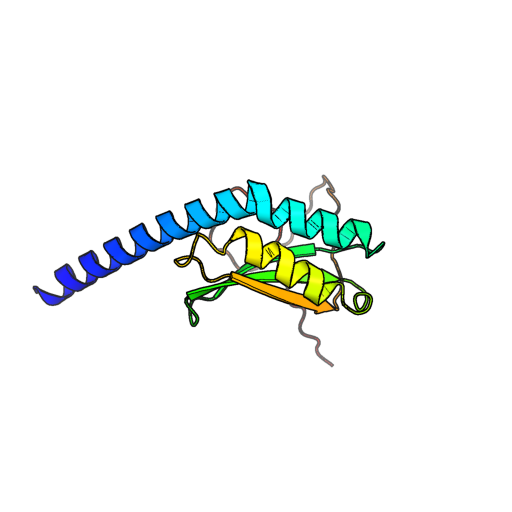-2.938 -6.446 -3.774 1.00 92.12 83 ASN A C 1
ATOM 672 O O . ASN A 1 83 ? -3.290 -7.074 -2.779 1.00 92.12 83 ASN A O 1
ATOM 676 N N . VAL A 1 84 ? -2.729 -5.127 -3.740 1.00 91.69 84 VAL A N 1
ATOM 677 C CA . VAL A 1 84 ? -2.949 -4.337 -2.524 1.00 91.69 84 VAL A CA 1
ATOM 678 C C . VAL A 1 84 ? -4.431 -4.299 -2.169 1.00 91.69 84 VAL A C 1
ATOM 680 O O . VAL A 1 84 ? -4.765 -4.497 -1.007 1.00 91.69 84 VAL A O 1
ATOM 683 N N . MET A 1 85 ? -5.325 -4.088 -3.139 1.00 91.56 85 MET A N 1
ATOM 684 C CA . MET A 1 85 ? -6.768 -4.046 -2.880 1.00 91.56 85 MET A CA 1
ATOM 685 C C . MET A 1 85 ? -7.306 -5.376 -2.341 1.00 91.56 85 MET A C 1
ATOM 687 O O . MET A 1 85 ? -8.124 -5.344 -1.423 1.00 91.56 85 MET A O 1
ATOM 691 N N . LEU A 1 86 ? -6.796 -6.519 -2.823 1.00 92.88 86 LEU A N 1
ATOM 692 C CA . LEU A 1 86 ? -7.141 -7.847 -2.292 1.00 92.88 86 LEU A CA 1
ATOM 693 C C . LEU A 1 86 ? -6.891 -7.955 -0.777 1.00 92.88 86 LEU A C 1
ATOM 695 O O . LEU A 1 86 ? -7.708 -8.519 -0.054 1.00 92.88 86 LEU A O 1
ATOM 699 N N . CYS A 1 87 ? -5.814 -7.341 -0.271 1.00 91.81 87 CYS A N 1
ATOM 700 C CA . CYS A 1 87 ? -5.475 -7.351 1.161 1.00 91.81 87 CYS A CA 1
ATOM 701 C C . CYS A 1 87 ? -6.531 -6.638 2.032 1.00 91.81 87 CYS A C 1
ATOM 703 O O . CYS A 1 87 ? -6.587 -6.832 3.245 1.00 91.81 87 CYS A O 1
ATOM 705 N N . PHE A 1 88 ? -7.369 -5.785 1.432 1.00 91.25 88 PHE A N 1
ATOM 706 C CA . PHE A 1 88 ? -8.376 -4.990 2.137 1.00 91.25 88 PHE A CA 1
ATOM 707 C C . PHE A 1 88 ? -9.821 -5.401 1.819 1.00 91.25 88 PHE A C 1
ATOM 709 O O . PHE A 1 88 ? -10.740 -4.812 2.387 1.00 91.25 88 PHE A O 1
ATOM 716 N N . GLU A 1 89 ? -10.059 -6.425 0.990 1.00 89.00 89 GLU A N 1
ATOM 717 C CA . GLU A 1 89 ? -11.416 -6.842 0.583 1.00 89.00 89 GLU A CA 1
ATOM 718 C C . GLU A 1 89 ? -12.329 -7.175 1.772 1.00 89.00 89 GLU A C 1
ATOM 720 O O . GLU A 1 89 ? -13.490 -6.766 1.821 1.00 89.00 89 GLU A O 1
ATOM 725 N N . ASN A 1 90 ? -11.780 -7.848 2.785 1.00 87.19 90 ASN A N 1
ATOM 726 C CA . ASN A 1 90 ? -12.508 -8.223 4.002 1.00 87.19 90 ASN A CA 1
ATOM 727 C C . ASN A 1 90 ? -12.600 -7.081 5.032 1.00 87.19 90 ASN A C 1
ATOM 729 O O . ASN A 1 90 ? -13.143 -7.246 6.127 1.00 87.19 90 ASN A O 1
ATOM 733 N N . ALA A 1 91 ? -12.046 -5.913 4.714 1.00 87.62 91 ALA A N 1
ATOM 734 C CA . ALA A 1 91 ? -11.966 -4.761 5.591 1.00 87.62 91 ALA A CA 1
ATOM 735 C C . ALA A 1 91 ? -12.692 -3.557 4.982 1.00 87.62 91 ALA A C 1
ATOM 737 O O . ALA A 1 91 ? -12.130 -2.472 4.941 1.00 87.62 91 ALA A O 1
ATOM 738 N N . GLN A 1 92 ? -13.959 -3.735 4.592 1.00 79.06 92 GLN A N 1
ATOM 739 C CA . GLN A 1 92 ? -14.792 -2.734 3.901 1.00 79.06 92 GLN A CA 1
ATOM 740 C C . GLN A 1 92 ? -14.838 -1.347 4.568 1.00 79.06 92 GLN A C 1
ATOM 742 O O . GLN A 1 92 ? -15.012 -0.343 3.887 1.00 79.06 92 GLN A O 1
ATOM 747 N N . GLN A 1 93 ? -14.641 -1.263 5.889 1.00 83.56 93 GLN A N 1
ATOM 748 C CA . GLN A 1 93 ? -14.513 0.016 6.601 1.00 83.56 93 GLN A CA 1
ATOM 749 C C . GLN A 1 93 ? -13.203 0.786 6.314 1.00 83.56 93 GLN A C 1
ATOM 751 O O . GLN A 1 93 ? -13.015 1.890 6.822 1.00 83.56 93 GLN A O 1
ATOM 756 N N . LEU A 1 94 ? -12.266 0.206 5.558 1.00 88.38 94 LEU A N 1
ATOM 757 C CA . LEU A 1 94 ? -10.997 0.809 5.160 1.00 88.38 94 LEU A CA 1
ATOM 758 C C . LEU A 1 94 ? -11.016 1.134 3.666 1.00 88.38 94 LEU A C 1
ATOM 760 O O . LEU A 1 94 ? -10.846 0.262 2.821 1.00 88.38 94 LEU A O 1
ATOM 764 N N . SER A 1 95 ? -11.147 2.417 3.344 1.00 90.00 95 SER A N 1
ATOM 765 C CA . SER A 1 95 ? -10.969 2.908 1.978 1.00 90.00 95 SER A CA 1
ATOM 766 C C . SER A 1 95 ? -9.488 3.155 1.706 1.00 90.00 95 SER A C 1
ATOM 768 O O . SER A 1 95 ? -8.886 4.033 2.333 1.00 90.00 95 SER A O 1
ATOM 770 N N . VAL A 1 96 ? -8.901 2.404 0.775 1.00 92.50 96 VAL A N 1
ATOM 771 C CA . VAL A 1 96 ? -7.489 2.510 0.374 1.00 92.50 96 VAL A CA 1
ATOM 772 C C . VAL A 1 96 ? -7.403 2.746 -1.131 1.00 92.50 96 VAL A C 1
ATOM 774 O O . VAL A 1 96 ? -8.161 2.168 -1.901 1.00 92.50 96 VAL A O 1
ATOM 777 N N . GLU A 1 97 ? -6.479 3.600 -1.554 1.00 93.88 97 GLU A N 1
ATOM 778 C CA . GLU A 1 97 ? -6.172 3.854 -2.958 1.00 93.88 97 GLU A CA 1
ATOM 779 C C . GLU A 1 97 ? -4.661 3.851 -3.165 1.00 93.88 97 GLU A C 1
ATOM 781 O O . GLU A 1 97 ? -3.932 4.457 -2.381 1.00 93.88 97 GLU A O 1
ATOM 786 N N . VAL A 1 98 ? -4.199 3.205 -4.236 1.00 94.69 98 VAL A N 1
ATOM 787 C CA . VAL A 1 98 ? -2.786 3.210 -4.628 1.00 94.69 98 VAL A CA 1
ATOM 788 C C . VAL A 1 98 ? -2.587 4.138 -5.823 1.00 94.69 98 VAL A C 1
ATOM 790 O O . VAL A 1 98 ? -3.176 3.931 -6.888 1.00 94.69 98 VAL A O 1
ATOM 793 N N . GLN A 1 99 ? -1.736 5.144 -5.650 1.00 94.69 99 GLN A N 1
ATOM 794 C CA . GLN A 1 99 ? -1.369 6.114 -6.678 1.00 94.69 99 GLN A CA 1
ATOM 795 C C . GLN A 1 99 ? 0.093 5.940 -7.076 1.00 94.69 99 GLN A C 1
ATOM 797 O O . GLN A 1 99 ? 0.939 5.642 -6.238 1.00 94.69 99 GLN A O 1
ATOM 802 N N . PHE A 1 100 ? 0.381 6.158 -8.357 1.00 93.38 100 PHE A N 1
ATOM 803 C CA . PHE A 1 100 ? 1.734 6.113 -8.901 1.00 93.38 100 PHE A CA 1
ATOM 804 C C . PHE A 1 100 ? 2.118 7.485 -9.416 1.00 93.38 100 PHE A C 1
ATOM 806 O O . PHE A 1 100 ? 1.338 8.115 -10.135 1.00 93.38 100 PHE A O 1
ATOM 813 N N . ARG A 1 101 ? 3.318 7.933 -9.059 1.00 92.94 101 ARG A N 1
ATOM 814 C CA . ARG A 1 101 ? 3.882 9.190 -9.542 1.00 92.94 101 ARG A CA 1
ATOM 815 C C . ARG A 1 101 ? 5.299 8.979 -10.037 1.00 92.94 101 ARG A C 1
ATOM 817 O O . ARG A 1 101 ? 6.063 8.226 -9.445 1.00 92.94 101 ARG A O 1
ATOM 824 N N . VAL A 1 102 ? 5.639 9.707 -11.092 1.00 92.50 102 VAL A N 1
ATOM 825 C CA . VAL A 1 102 ? 7.020 9.841 -11.544 1.00 92.50 102 VAL A CA 1
ATOM 826 C C . VAL A 1 102 ? 7.619 11.066 -10.865 1.00 92.50 102 VAL A C 1
ATOM 828 O O . VAL A 1 102 ? 7.005 12.136 -10.876 1.00 92.50 102 VAL A O 1
ATOM 831 N N . GLY A 1 103 ? 8.780 10.916 -10.239 1.00 89.12 103 GLY A N 1
ATOM 832 C CA . GLY A 1 103 ? 9.429 12.000 -9.514 1.00 89.12 103 GLY A CA 1
ATOM 833 C C . GLY A 1 103 ? 10.777 11.609 -8.926 1.00 89.12 103 GLY A C 1
ATOM 834 O O . GLY A 1 103 ? 11.177 10.448 -8.921 1.00 89.12 103 GLY A O 1
ATOM 835 N N . THR A 1 104 ? 11.501 12.603 -8.419 1.00 84.56 104 THR A N 1
ATOM 836 C CA . THR A 1 104 ? 12.826 12.391 -7.833 1.00 84.56 104 THR A CA 1
ATOM 837 C C . THR A 1 104 ? 12.724 11.780 -6.440 1.00 84.56 104 THR A C 1
ATOM 839 O O . THR A 1 104 ? 12.086 12.338 -5.547 1.00 84.56 104 THR A O 1
ATOM 842 N N . ILE A 1 105 ? 13.439 10.678 -6.224 1.00 83.69 105 ILE A N 1
ATOM 843 C CA . ILE A 1 105 ? 13.576 10.054 -4.909 1.00 83.69 105 ILE A CA 1
ATOM 844 C C . ILE A 1 105 ? 14.773 10.684 -4.199 1.00 83.69 105 ILE A C 1
ATOM 846 O O . ILE A 1 105 ? 15.916 10.552 -4.633 1.00 83.69 105 ILE A O 1
ATOM 850 N N . LYS A 1 106 ? 14.525 11.390 -3.093 1.00 72.56 106 LYS A N 1
ATOM 851 C CA . LYS A 1 106 ? 15.597 11.894 -2.228 1.00 72.56 106 LYS A CA 1
ATOM 852 C C . LYS A 1 106 ? 15.951 10.827 -1.196 1.00 72.56 106 LYS A C 1
ATOM 854 O O . LYS A 1 106 ? 15.185 10.584 -0.265 1.00 72.56 106 LYS A O 1
ATOM 859 N N . HIS A 1 107 ? 17.127 10.223 -1.329 1.00 56.53 107 HIS A N 1
ATOM 860 C CA . HIS A 1 107 ? 17.701 9.406 -0.266 1.00 56.53 107 HIS A CA 1
ATOM 861 C C . HIS A 1 107 ? 18.295 10.341 0.789 1.00 56.53 107 HIS A C 1
ATOM 863 O O . HIS A 1 107 ? 19.294 11.013 0.539 1.00 56.53 107 HIS A O 1
ATOM 869 N N . THR A 1 108 ? 17.698 10.413 1.978 1.00 53.62 108 THR A N 1
ATOM 870 C CA . THR A 1 108 ? 18.375 11.028 3.124 1.00 53.62 108 THR A CA 1
ATOM 871 C C . THR A 1 108 ? 19.528 10.108 3.521 1.00 53.62 108 THR A C 1
ATOM 873 O O . THR A 1 108 ? 19.310 9.104 4.205 1.00 53.62 108 THR A O 1
ATOM 876 N N . ALA A 1 109 ? 20.739 10.404 3.047 1.00 45.09 109 ALA A N 1
ATOM 877 C CA . ALA A 1 109 ? 21.947 9.755 3.533 1.00 45.09 109 ALA A CA 1
ATOM 878 C C . ALA A 1 109 ? 22.032 9.967 5.052 1.00 45.09 109 ALA A C 1
ATOM 880 O O . ALA A 1 109 ? 21.821 11.073 5.550 1.00 45.09 109 ALA A O 1
ATOM 881 N N . ALA A 1 110 ? 22.271 8.893 5.801 1.00 45.91 110 ALA A N 1
ATOM 882 C CA . ALA A 1 110 ? 22.521 8.986 7.228 1.00 45.91 110 ALA A CA 1
ATOM 883 C C . ALA A 1 110 ? 23.896 9.634 7.433 1.00 45.91 110 ALA A C 1
ATOM 885 O O . ALA A 1 110 ? 24.908 8.939 7.431 1.00 45.91 110 ALA A O 1
ATOM 886 N N . THR A 1 111 ? 23.930 10.955 7.589 1.00 38.44 111 THR A N 1
ATOM 887 C CA . THR A 1 111 ? 25.154 11.683 7.924 1.00 38.44 111 THR A CA 1
ATOM 888 C C . THR A 1 111 ? 25.023 12.233 9.336 1.00 38.44 111 THR A C 1
ATOM 890 O O . THR A 1 111 ? 24.305 13.195 9.599 1.00 38.44 111 THR A O 1
ATOM 893 N N . THR A 1 112 ? 25.700 11.559 10.258 1.00 43.31 112 THR A N 1
ATOM 894 C CA . THR A 1 112 ? 26.245 12.165 11.469 1.00 43.31 112 THR A CA 1
ATOM 895 C C . THR A 1 112 ? 27.169 13.301 11.031 1.00 43.31 112 THR A C 1
ATOM 897 O O . THR A 1 112 ? 28.193 13.015 10.429 1.00 43.31 112 THR A O 1
ATOM 900 N N . ASP A 1 113 ? 26.772 14.558 11.217 1.00 35.00 113 ASP A N 1
ATOM 901 C CA . ASP A 1 113 ? 27.610 15.613 11.807 1.00 35.00 113 ASP A CA 1
ATOM 902 C C . ASP A 1 113 ? 26.906 16.975 11.779 1.00 35.00 113 ASP A C 1
ATOM 904 O O . ASP A 1 113 ? 26.168 17.325 10.859 1.00 35.00 113 ASP A O 1
ATOM 908 N N . SER A 1 114 ? 27.127 17.711 12.864 1.00 39.22 114 SER A N 1
ATOM 909 C CA . SER A 1 114 ? 26.644 19.054 13.162 1.00 39.22 114 SER A CA 1
ATOM 910 C C . SER A 1 114 ? 26.877 20.053 12.027 1.00 39.22 114 SER A C 1
ATOM 912 O O . SER A 1 114 ? 27.996 20.189 11.546 1.00 39.22 114 SER A O 1
ATOM 914 N N . ASN A 1 115 ? 25.858 20.845 11.689 1.00 35.84 115 ASN A N 1
ATOM 915 C CA . ASN A 1 115 ? 25.898 22.297 11.869 1.00 35.84 115 ASN A CA 1
ATOM 916 C C . ASN A 1 115 ? 24.530 22.931 11.590 1.00 35.84 115 ASN A C 1
ATOM 918 O O . ASN A 1 115 ? 23.724 22.463 10.792 1.00 35.84 115 ASN A O 1
ATOM 922 N N . GLN A 1 116 ? 24.293 23.965 12.377 1.00 41.44 116 GLN A N 1
ATOM 923 C CA . GLN A 1 116 ? 23.079 24.719 12.621 1.00 41.44 116 GLN A CA 1
ATOM 924 C C . GLN A 1 116 ? 22.849 25.755 11.515 1.00 41.44 116 GLN A C 1
ATOM 926 O O . GLN A 1 116 ? 23.770 26.501 11.215 1.00 41.44 116 GLN A O 1
ATOM 931 N N . GLU A 1 117 ? 21.625 25.841 10.989 1.00 34.34 117 GLU A N 1
ATOM 932 C CA . GLU A 1 117 ? 21.021 27.107 10.552 1.00 34.34 117 GLU A CA 1
ATOM 933 C C . GLU A 1 117 ? 19.484 26.989 10.594 1.00 34.34 117 GLU A C 1
ATOM 935 O O . GLU A 1 117 ? 18.876 26.096 10.000 1.00 34.34 117 GLU A O 1
ATOM 940 N N . GLU A 1 118 ? 18.889 27.854 11.418 1.00 36.56 118 GLU A N 1
ATOM 941 C CA . GLU A 1 118 ? 17.457 28.067 11.644 1.00 36.56 118 GLU A CA 1
ATOM 942 C C . GLU A 1 118 ? 16.847 28.860 10.475 1.00 36.56 118 GLU A C 1
ATOM 944 O O . GLU A 1 118 ? 17.455 29.822 10.024 1.00 36.56 118 GLU A O 1
ATOM 949 N N . ASP A 1 119 ? 15.639 28.517 10.010 1.00 34.91 119 ASP A N 1
ATOM 950 C CA . ASP A 1 119 ? 14.418 29.233 10.421 1.00 34.91 119 ASP A CA 1
ATOM 951 C C . ASP A 1 119 ? 13.132 28.575 9.853 1.00 34.91 119 ASP A C 1
ATOM 953 O O . ASP A 1 119 ? 13.029 28.222 8.680 1.00 34.91 119 ASP A O 1
ATOM 957 N N . ASN A 1 120 ? 12.149 28.456 10.747 1.00 34.22 120 ASN A N 1
ATOM 958 C CA . ASN A 1 120 ? 10.695 28.386 10.566 1.00 34.22 120 ASN A CA 1
ATOM 959 C C . ASN A 1 120 ? 9.995 27.275 9.741 1.00 34.22 120 ASN A C 1
ATOM 961 O O . ASN A 1 120 ? 9.659 27.441 8.573 1.00 34.22 120 ASN A O 1
ATOM 965 N N . TRP A 1 121 ? 9.574 26.202 10.427 1.00 33.19 121 TRP A N 1
ATOM 966 C CA . TRP A 1 121 ? 8.167 26.000 10.849 1.00 33.19 121 TRP A CA 1
ATOM 967 C C . TRP A 1 121 ? 8.053 24.711 11.684 1.00 33.19 121 TRP A C 1
ATOM 969 O O . TRP A 1 121 ? 8.344 23.609 11.221 1.00 33.19 121 TRP A O 1
ATOM 979 N N . VAL A 1 122 ? 7.616 24.839 12.937 1.00 41.56 122 VAL A N 1
ATOM 980 C CA . VAL A 1 122 ? 7.382 23.718 13.864 1.00 41.56 122 VAL A CA 1
ATOM 981 C C . VAL A 1 122 ? 5.888 23.401 13.915 1.00 41.56 122 VAL A C 1
ATOM 983 O O . VAL A 1 122 ? 5.097 24.326 14.029 1.00 41.56 122 VAL A O 1
ATOM 986 N N . TYR A 1 123 ? 5.525 22.108 13.844 1.00 33.56 123 TYR A N 1
ATOM 987 C CA . TYR A 1 123 ? 4.607 21.351 14.738 1.00 33.56 123 TYR A CA 1
ATOM 988 C C . TYR A 1 123 ? 4.059 20.078 14.040 1.00 33.56 123 TYR A C 1
ATOM 990 O O . TYR A 1 123 ? 3.795 20.127 12.842 1.00 33.56 123 TYR A O 1
ATOM 998 N N . PRO A 1 124 ? 3.720 18.973 14.748 1.00 37.75 124 PRO A N 1
ATOM 999 C CA . PRO A 1 124 ? 4.266 18.390 15.976 1.00 37.75 124 PRO A CA 1
ATOM 1000 C C . PRO A 1 124 ? 4.960 17.027 15.728 1.00 37.75 124 PRO A C 1
ATOM 1002 O O . PRO A 1 124 ? 4.600 16.250 14.845 1.00 37.75 124 PRO A O 1
ATOM 1005 N N . LYS A 1 125 ? 5.924 16.695 16.595 1.00 36.03 125 LYS A N 1
ATOM 1006 C CA . LYS A 1 125 ? 6.566 15.375 16.701 1.00 36.03 125 LYS A CA 1
ATOM 1007 C C . LYS A 1 125 ? 5.552 14.288 17.079 1.00 36.03 125 LYS A C 1
ATOM 1009 O O . LYS A 1 125 ? 5.005 14.317 18.177 1.00 36.03 125 LYS A O 1
ATOM 1014 N N . ASN A 1 126 ? 5.433 13.269 16.231 1.00 30.36 126 ASN A N 1
ATOM 1015 C CA . ASN A 1 126 ? 5.188 11.896 16.670 1.00 30.36 126 ASN A CA 1
ATOM 1016 C C . ASN A 1 126 ? 6.491 11.113 16.419 1.00 30.36 126 ASN A C 1
ATOM 1018 O O . ASN A 1 126 ? 7.000 11.152 15.295 1.00 30.36 126 ASN A O 1
ATOM 1022 N N . PRO A 1 127 ? 7.097 10.454 17.421 1.00 41.00 127 PRO A N 1
ATOM 1023 C CA . PRO A 1 127 ? 8.422 9.869 17.276 1.00 41.00 127 PRO A CA 1
ATOM 1024 C C . PRO A 1 127 ? 8.305 8.489 16.625 1.00 41.00 127 PRO A C 1
ATOM 1026 O O . PRO A 1 127 ? 8.286 7.490 17.330 1.00 41.00 127 PRO A O 1
ATOM 1029 N N . SER A 1 128 ? 8.157 8.435 15.299 1.00 43.44 128 SER A N 1
ATOM 1030 C CA . SER A 1 128 ? 8.507 7.290 14.429 1.00 43.44 128 SER A CA 1
ATOM 1031 C C . SER A 1 128 ? 7.990 7.531 13.011 1.00 43.44 128 SER A C 1
ATOM 1033 O O . SER A 1 128 ? 7.012 6.928 12.590 1.00 43.44 128 SER A O 1
ATOM 1035 N N . SER A 1 129 ? 8.617 8.438 12.264 1.00 37.53 129 SER A N 1
ATOM 1036 C CA . SER A 1 129 ? 8.639 8.356 10.798 1.00 37.53 129 SER A CA 1
ATOM 1037 C C . SER A 1 129 ? 9.697 9.319 10.267 1.00 37.53 129 SER A C 1
ATOM 1039 O O . SER A 1 129 ? 9.609 10.525 10.486 1.00 37.53 129 SER A O 1
ATOM 1041 N N . LYS A 1 130 ? 10.748 8.787 9.640 1.00 39.47 130 LYS A N 1
ATOM 1042 C CA . LYS A 1 130 ? 11.927 9.533 9.177 1.00 39.47 130 LYS A CA 1
ATOM 1043 C C . LYS A 1 130 ? 11.752 10.095 7.760 1.00 39.47 130 LYS A C 1
ATOM 1045 O O . LYS A 1 130 ? 12.651 9.913 6.960 1.00 39.47 130 LYS A O 1
ATOM 1050 N N . TYR A 1 131 ? 10.649 10.753 7.406 1.00 38.72 131 TYR A N 1
ATOM 1051 C CA . TYR A 1 131 ? 10.552 11.381 6.077 1.00 38.72 131 TYR A CA 1
ATOM 1052 C C . TYR A 1 131 ? 9.708 12.659 6.134 1.00 38.72 131 TYR A C 1
ATOM 1054 O O . TYR A 1 131 ? 8.502 12.602 6.355 1.00 38.72 131 TYR A O 1
ATOM 1062 N N . ALA A 1 132 ? 10.355 13.812 5.943 1.00 36.47 132 ALA A N 1
ATOM 1063 C CA . ALA A 1 132 ? 9.708 15.099 5.698 1.00 36.47 132 ALA A CA 1
ATOM 1064 C C . ALA A 1 132 ? 9.923 15.481 4.224 1.00 36.47 132 ALA A C 1
ATOM 1066 O O . ALA A 1 132 ? 11.033 15.361 3.707 1.00 36.47 132 ALA A O 1
ATOM 1067 N N . VAL A 1 133 ? 8.853 15.903 3.547 1.00 33.88 133 VAL A N 1
ATOM 1068 C CA . VAL A 1 133 ? 8.853 16.331 2.140 1.00 33.88 133 VAL A CA 1
ATOM 1069 C C . VAL A 1 133 ? 8.930 17.855 2.104 1.00 33.88 133 VAL A C 1
ATOM 1071 O O . VAL A 1 133 ? 8.029 18.514 2.615 1.00 33.88 133 VAL A O 1
ATOM 1074 N N . THR A 1 134 ? 9.970 18.416 1.482 1.00 37.59 134 THR A N 1
ATOM 1075 C CA . THR A 1 134 ? 10.062 19.862 1.215 1.00 37.59 134 THR A CA 1
ATOM 1076 C C . THR A 1 134 ? 9.798 20.126 -0.265 1.00 37.59 134 THR A C 1
ATOM 1078 O O . THR A 1 134 ? 10.558 19.672 -1.127 1.00 37.59 134 THR A O 1
ATOM 1081 N N . LEU A 1 135 ? 8.703 20.840 -0.539 1.00 32.81 135 LEU A N 1
ATOM 1082 C CA . LEU A 1 135 ? 8.326 21.387 -1.842 1.00 32.81 135 LEU A CA 1
ATOM 1083 C C . LEU A 1 135 ? 9.266 22.564 -2.156 1.00 32.81 135 LEU A C 1
ATOM 1085 O O . LEU A 1 135 ? 9.366 23.488 -1.354 1.00 32.81 135 LEU A O 1
ATOM 1089 N N . LEU A 1 136 ? 9.978 22.520 -3.281 1.00 34.25 136 LEU A N 1
ATOM 1090 C CA . LEU A 1 136 ? 10.803 23.636 -3.753 1.00 34.25 136 LEU A CA 1
ATOM 1091 C C . LEU A 1 136 ? 10.035 24.338 -4.876 1.00 34.25 136 LEU A C 1
ATOM 1093 O O . LEU A 1 136 ? 9.913 23.796 -5.973 1.00 34.25 136 LEU A O 1
ATOM 1097 N N . GLU A 1 137 ? 9.481 25.512 -4.576 1.00 35.94 137 GLU A N 1
ATOM 1098 C CA . GLU A 1 137 ? 8.984 26.453 -5.581 1.00 35.94 137 GLU A CA 1
ATOM 1099 C C . GLU A 1 137 ? 10.173 27.086 -6.314 1.00 35.94 137 GLU A C 1
ATOM 1101 O O . GLU A 1 137 ? 11.101 27.6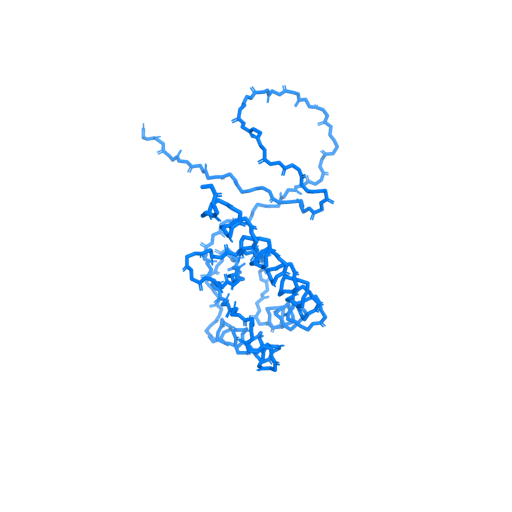09 -5.694 1.00 35.94 137 GLU A O 1
ATOM 1106 N N . SER A 1 138 ? 10.148 27.026 -7.644 1.00 37.22 138 SER A N 1
ATOM 1107 C CA . SER A 1 138 ? 11.075 27.742 -8.519 1.00 37.22 138 SER A CA 1
ATOM 1108 C C . SER A 1 138 ? 10.642 29.204 -8.640 1.00 37.22 138 SER A C 1
ATOM 1110 O O . SER A 1 138 ? 9.471 29.474 -8.899 1.00 37.22 138 SER A O 1
ATOM 1112 N N . LYS A 1 139 ? 11.580 30.143 -8.497 1.00 33.88 139 LYS A N 1
ATOM 1113 C CA . LYS A 1 139 ? 11.420 31.512 -9.001 1.00 33.88 139 LYS A CA 1
ATOM 1114 C C . LYS A 1 139 ? 12.425 31.751 -10.123 1.00 33.88 139 LYS A C 1
ATOM 1116 O O . LYS A 1 139 ? 13.588 31.375 -9.983 1.00 33.88 139 LYS A O 1
ATOM 1121 N N . GLU A 1 140 ? 11.896 32.305 -11.210 1.00 39.25 140 GLU A N 1
ATOM 1122 C CA . GLU A 1 140 ? 12.590 32.839 -12.390 1.00 39.25 140 GLU A CA 1
ATOM 1123 C C . GLU A 1 140 ? 13.519 34.010 -12.046 1.00 39.25 140 GLU A C 1
ATOM 1125 O O . GLU A 1 140 ? 13.214 34.749 -11.077 1.00 39.25 140 GLU A O 1
#